Protein AF-A0A2T4TQI4-F1 (afdb_monomer_lite)

pLDDT: mean 77.91, std 16.82, range [36.16, 95.0]

Foldseek 3Di:
DDDDDDDDDDDDDDDPPVVVVVVVVVVVLVVVLLVQLLVCLLVPDDLVVSCVVSVHDSVSSVCSCVVVVSVVVSCV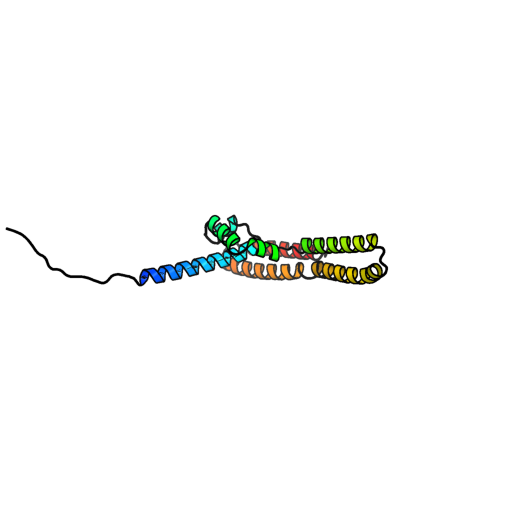SPCPLVVVLVVLVVVLVVLVVVCVVVVDPVSVVCSVVVVVVSVVVNVCSLPPPDLVVLVVVVVVVLVVLVVVVVVDVVSDPVNSVVSVVVSVVVSCVSVVPD

Secondary structure (DSSP, 8-state):
---------------SHHHHHHHHHHHHHHHHHHHHHHHHHHTT--HHHHHHHHTS-HHHHHHHHHHTTHHHHHHHHT--HHHHHHHHHHHHHHHHHHHHHH--HHHHHHHHHHHHHHHHHHHHHHHSSSHHHHHHHHHHHHHHHHHHHTT-TTS-HHHHHHHHHHHHHHHHHHTT--

Structure (mmCIF, N/CA/C/O backbone):
data_AF-A0A2T4TQI4-F1
#
_entry.id   AF-A0A2T4TQI4-F1
#
loop_
_atom_site.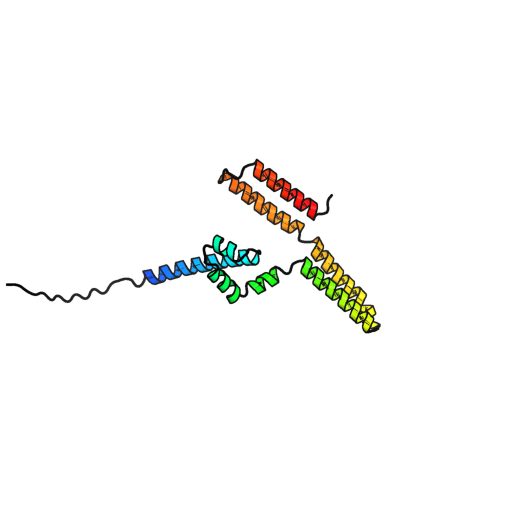group_PDB
_atom_site.id
_atom_site.type_symbol
_atom_site.label_atom_id
_atom_site.label_alt_id
_atom_site.label_comp_id
_atom_site.label_asym_id
_atom_site.label_entity_id
_atom_site.label_seq_id
_atom_site.pdbx_PDB_ins_code
_atom_site.Cartn_x
_atom_site.Cartn_y
_atom_site.Cartn_z
_atom_site.occupancy
_atom_site.B_iso_or_equiv
_atom_site.auth_seq_id
_atom_site.auth_comp_id
_atom_site.auth_asym_id
_atom_site.auth_atom_id
_atom_site.pdbx_PDB_model_num
ATOM 1 N N . MET A 1 1 ? -87.009 -23.085 25.873 1.00 40.94 1 MET A N 1
ATOM 2 C CA . MET A 1 1 ? -86.341 -23.683 24.691 1.00 40.94 1 MET A CA 1
ATOM 3 C C . MET A 1 1 ? -86.080 -22.537 23.718 1.00 40.94 1 MET A C 1
ATOM 5 O O . MET A 1 1 ? -87.043 -21.998 23.210 1.00 40.94 1 MET A O 1
ATOM 9 N N . VAL A 1 2 ? -84.948 -21.836 23.822 1.00 40.03 2 VAL A N 1
ATOM 10 C CA . VAL A 1 2 ? -83.619 -22.087 23.208 1.00 40.03 2 VAL A CA 1
ATOM 11 C C . VAL A 1 2 ? -83.565 -21.759 21.699 1.00 40.03 2 VAL A C 1
ATOM 13 O O . VAL A 1 2 ? -84.167 -22.479 20.913 1.00 40.03 2 VAL A O 1
ATOM 16 N N . LYS A 1 3 ? -82.700 -20.765 21.381 1.00 37.97 3 LYS A N 1
ATOM 17 C CA . LYS A 1 3 ? -82.019 -20.395 20.105 1.00 37.97 3 LYS A CA 1
ATOM 18 C C . LYS A 1 3 ? -82.834 -19.645 19.025 1.00 37.97 3 LYS A C 1
ATOM 20 O O . LYS A 1 3 ? -83.984 -19.980 18.808 1.00 37.97 3 LYS A O 1
ATOM 25 N N . ALA A 1 4 ? -82.308 -18.649 18.290 1.00 37.59 4 ALA A N 1
ATOM 26 C CA . ALA A 1 4 ? -80.936 -18.136 18.128 1.00 37.59 4 ALA A CA 1
ATOM 27 C C . ALA A 1 4 ? -80.903 -16.672 17.612 1.00 37.59 4 ALA A C 1
ATOM 29 O O . ALA A 1 4 ? -81.833 -16.214 16.953 1.00 37.59 4 ALA A O 1
ATOM 30 N N . GLU A 1 5 ? -79.787 -15.995 17.904 1.00 41.72 5 GLU A N 1
ATOM 31 C CA . GLU A 1 5 ? -79.313 -14.707 17.374 1.00 41.72 5 GLU A CA 1
ATOM 32 C C . GLU A 1 5 ? -79.043 -14.716 15.859 1.00 41.72 5 GLU A C 1
ATOM 34 O O . GLU A 1 5 ? -78.660 -15.744 15.305 1.00 41.72 5 GLU A O 1
ATOM 39 N N . SER A 1 6 ? -79.085 -13.531 15.233 1.00 37.12 6 SER A N 1
ATOM 40 C CA . SER A 1 6 ? -78.090 -13.148 14.218 1.00 37.12 6 SER A CA 1
ATOM 41 C C . SER A 1 6 ? -78.040 -11.621 14.054 1.00 37.12 6 SER A C 1
ATOM 43 O O . SER A 1 6 ? -78.780 -11.037 13.266 1.00 37.12 6 SER A O 1
ATOM 45 N N . THR A 1 7 ? -77.168 -10.956 14.813 1.00 37.72 7 THR A N 1
ATOM 46 C CA . THR A 1 7 ? -76.756 -9.567 14.559 1.00 37.72 7 THR A CA 1
ATOM 47 C C . THR A 1 7 ? -75.542 -9.556 13.635 1.00 37.72 7 THR A C 1
ATOM 49 O O . THR A 1 7 ? -74.447 -9.940 14.040 1.00 37.72 7 THR A O 1
ATOM 52 N N . ASP A 1 8 ? -75.738 -9.086 12.405 1.00 39.31 8 ASP A N 1
ATOM 53 C CA . ASP A 1 8 ? -74.671 -8.695 11.484 1.00 39.31 8 ASP A CA 1
ATOM 54 C C . ASP A 1 8 ? -74.096 -7.340 11.933 1.00 39.31 8 ASP A C 1
ATOM 56 O O . ASP A 1 8 ? -74.741 -6.296 11.816 1.00 39.31 8 ASP A O 1
ATOM 60 N N . LYS A 1 9 ? -72.880 -7.354 12.484 1.00 41.50 9 LYS A N 1
ATOM 61 C CA . LYS A 1 9 ? -72.025 -6.169 12.579 1.00 41.50 9 LYS A CA 1
ATOM 62 C C . LYS A 1 9 ? -70.717 -6.457 11.859 1.00 41.50 9 LYS A C 1
ATOM 64 O O . LYS A 1 9 ? -69.810 -7.094 12.385 1.00 41.50 9 LYS A O 1
ATOM 69 N N . ARG A 1 10 ? -70.617 -5.906 10.651 1.00 41.06 10 ARG A N 1
ATOM 70 C CA . ARG A 1 10 ? -69.355 -5.606 9.976 1.00 41.06 10 ARG A CA 1
ATOM 71 C C . ARG A 1 10 ? -68.493 -4.700 10.860 1.00 41.06 10 ARG A C 1
ATOM 73 O O . ARG A 1 10 ? -68.728 -3.496 10.913 1.00 41.06 10 ARG A O 1
ATOM 80 N N . GLU A 1 11 ? -67.446 -5.250 11.462 1.00 36.16 11 GLU A N 1
ATOM 81 C CA . GLU A 1 11 ? -66.275 -4.474 11.874 1.00 36.16 11 GLU A CA 1
ATOM 82 C C . GLU A 1 11 ? -65.232 -4.512 10.752 1.00 36.16 11 GLU A C 1
ATOM 84 O O . GLU A 1 11 ? -64.527 -5.495 10.532 1.00 36.16 11 GLU A O 1
ATOM 89 N N . LYS A 1 12 ? -65.149 -3.409 10.002 1.00 48.28 12 LYS A N 1
ATOM 90 C CA . LYS A 1 12 ? -63.935 -3.036 9.275 1.00 48.28 12 LYS A CA 1
ATOM 91 C C . LYS A 1 12 ? -63.039 -2.276 10.246 1.00 48.28 12 LYS A C 1
ATOM 93 O O . LYS A 1 12 ? -63.444 -1.224 10.727 1.00 48.28 12 LYS A O 1
ATOM 98 N N . GLY A 1 13 ? -61.805 -2.731 10.435 1.00 45.03 13 GLY A N 1
ATOM 99 C CA . GLY A 1 13 ? -60.773 -1.894 11.045 1.00 45.03 13 GLY A CA 1
ATOM 100 C C . GLY A 1 13 ? -59.616 -2.687 11.627 1.00 45.03 13 GLY A C 1
ATOM 101 O O . GLY A 1 13 ? -59.617 -2.995 12.808 1.00 45.03 13 GLY A O 1
ATOM 102 N N . GLY A 1 14 ? -58.604 -2.985 10.813 1.00 43.72 14 GLY A N 1
ATOM 103 C CA . GLY A 1 14 ? -57.388 -3.629 11.302 1.00 43.72 14 GLY A CA 1
ATOM 104 C C . GLY A 1 14 ? -56.235 -3.552 10.308 1.00 43.72 14 GLY A C 1
ATOM 105 O O . GLY A 1 14 ? -56.177 -4.331 9.367 1.00 43.72 14 GLY A O 1
ATOM 106 N N . THR A 1 15 ? -55.335 -2.596 10.558 1.00 48.62 15 THR A N 1
ATOM 107 C CA . THR A 1 15 ? -53.876 -2.690 10.343 1.00 48.62 15 THR A CA 1
ATOM 108 C C . THR A 1 15 ? -53.326 -2.902 8.918 1.00 48.62 15 THR A C 1
ATOM 110 O O . THR A 1 15 ? -52.824 -3.969 8.586 1.00 48.62 15 THR A O 1
ATOM 113 N N . SER A 1 16 ? -53.229 -1.830 8.112 1.00 49.31 16 SER A N 1
ATOM 114 C CA . SER A 1 16 ? -52.283 -1.787 6.968 1.00 49.31 16 SER A CA 1
ATOM 115 C C . SER A 1 16 ? -51.071 -0.857 7.164 1.00 49.31 16 SER A C 1
ATOM 117 O O . SER A 1 16 ? -50.086 -0.982 6.437 1.00 49.31 16 SER A O 1
ATOM 119 N N . SER A 1 17 ? -51.072 0.024 8.175 1.00 49.50 17 SER A N 1
ATOM 120 C CA . SER A 1 17 ? -49.988 1.001 8.394 1.00 49.50 17 SER A CA 1
ATOM 121 C C . SER A 1 17 ? -48.709 0.386 8.988 1.00 49.50 17 SER A C 1
ATOM 123 O O . SER A 1 17 ? -47.608 0.664 8.516 1.00 49.50 17 SER A O 1
ATOM 125 N N . GLY A 1 18 ? -48.832 -0.542 9.945 1.00 45.25 18 GLY A N 1
ATOM 126 C CA . GLY A 1 18 ? -47.679 -1.127 10.649 1.00 45.25 18 GLY A CA 1
ATOM 127 C C . GLY A 1 18 ? -46.799 -2.080 9.820 1.00 45.25 18 GLY A C 1
ATOM 128 O O . GLY A 1 18 ? -45.669 -2.375 10.214 1.00 45.25 18 GLY A O 1
ATOM 129 N N . SER A 1 19 ? -47.277 -2.572 8.672 1.00 51.81 19 SER A N 1
ATOM 130 C CA . SER A 1 19 ? -46.514 -3.478 7.796 1.00 51.81 19 SER A CA 1
ATOM 131 C C . SER A 1 19 ? -45.548 -2.736 6.865 1.00 51.81 19 SER A C 1
ATOM 133 O O . SER A 1 19 ? -44.490 -3.275 6.532 1.00 51.81 19 SER A O 1
ATOM 135 N N . SER A 1 20 ? -45.874 -1.502 6.470 1.00 49.94 20 SER A N 1
ATOM 136 C CA . SER A 1 20 ? -45.010 -0.672 5.616 1.00 49.94 20 SER A CA 1
ATOM 137 C C . SER A 1 20 ? -43.854 -0.042 6.397 1.00 49.94 20 SER A C 1
ATOM 139 O O . SER A 1 20 ? -42.725 -0.011 5.906 1.00 49.94 20 SER A O 1
ATOM 141 N N . GLU A 1 21 ? -44.084 0.370 7.645 1.00 48.78 21 GLU A N 1
ATOM 142 C CA . GLU A 1 21 ? -43.058 0.982 8.505 1.00 48.78 21 GLU A CA 1
ATOM 143 C C . GLU A 1 21 ? -41.996 -0.030 8.969 1.00 48.78 21 GLU A C 1
ATOM 145 O O . GLU A 1 21 ? -40.797 0.250 8.891 1.00 48.78 21 GLU A O 1
ATOM 150 N N . ARG A 1 22 ? -42.400 -1.257 9.343 1.00 52.59 22 ARG A N 1
ATOM 151 C CA . ARG A 1 22 ? -41.452 -2.343 9.675 1.00 52.59 22 ARG A CA 1
ATOM 152 C C . ARG A 1 22 ? -40.572 -2.728 8.483 1.00 52.59 22 ARG A C 1
ATOM 154 O O . ARG A 1 22 ? -39.375 -2.963 8.651 1.00 52.59 22 ARG A O 1
ATOM 161 N N . ARG A 1 23 ? -41.136 -2.747 7.269 1.00 53.41 23 ARG A N 1
ATOM 162 C CA . ARG A 1 23 ? -40.378 -3.014 6.033 1.00 53.41 23 ARG A CA 1
ATOM 163 C C . ARG A 1 23 ? -39.377 -1.897 5.729 1.00 53.41 23 ARG A C 1
ATOM 165 O O . ARG A 1 23 ? -38.238 -2.204 5.384 1.00 53.41 23 ARG A O 1
ATOM 172 N N . SER A 1 24 ? -39.754 -0.632 5.919 1.00 51.06 24 SER A N 1
ATOM 173 C CA . SER A 1 24 ? -38.874 0.528 5.708 1.00 51.06 24 SER A CA 1
ATOM 174 C C . SER A 1 24 ? -37.636 0.511 6.623 1.00 51.06 24 SER A C 1
ATOM 176 O O . SER A 1 24 ? -36.505 0.607 6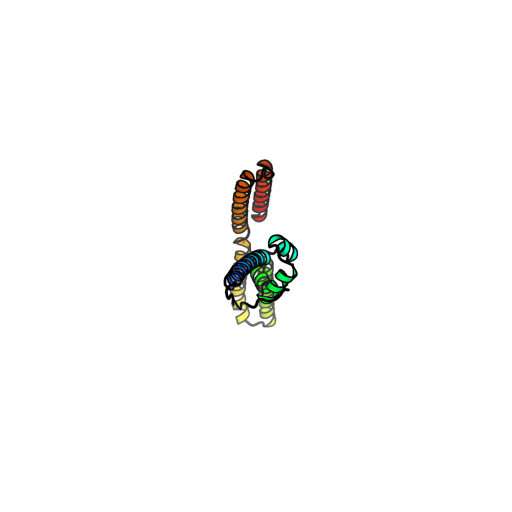.140 1.00 51.06 24 SER A O 1
ATOM 178 N N . CYS A 1 25 ? -37.825 0.270 7.926 1.00 49.56 25 CYS A N 1
ATOM 179 C CA . CYS A 1 25 ? -36.730 0.217 8.904 1.00 49.56 25 CYS A CA 1
ATOM 180 C C . CYS A 1 25 ? -35.760 -0.957 8.642 1.00 49.56 25 CYS A C 1
ATOM 182 O O . CYS A 1 25 ? -34.539 -0.786 8.674 1.00 49.56 25 CYS A O 1
ATOM 184 N N . SER A 1 26 ? -36.287 -2.131 8.266 1.00 70.12 26 SER A N 1
ATOM 185 C CA . SER A 1 26 ? -35.468 -3.309 7.925 1.00 70.12 26 SER A CA 1
ATOM 186 C C . SER A 1 26 ? -34.596 -3.106 6.676 1.00 70.12 26 SER A C 1
ATOM 188 O O . SER A 1 26 ? -33.460 -3.586 6.602 1.00 70.12 26 SER A O 1
ATOM 190 N N . ARG A 1 27 ? -35.091 -2.336 5.698 1.00 73.75 27 ARG A N 1
ATOM 191 C CA . ARG A 1 27 ? -34.363 -2.036 4.461 1.00 73.75 27 ARG A CA 1
ATOM 192 C C . ARG A 1 27 ? -33.209 -1.073 4.723 1.00 73.75 27 ARG A C 1
ATOM 194 O O . ARG A 1 27 ? -32.104 -1.312 4.251 1.00 73.75 27 ARG A O 1
ATOM 201 N N . GLN A 1 28 ? -33.430 -0.050 5.550 1.00 78.56 28 GLN A N 1
ATOM 202 C CA . GLN A 1 28 ? -32.373 0.878 5.968 1.00 78.56 28 GLN A CA 1
ATOM 203 C C . GLN A 1 28 ? -31.269 0.184 6.777 1.00 78.56 28 GLN A C 1
ATOM 205 O O . GLN A 1 28 ? -30.089 0.466 6.574 1.00 78.56 28 GLN A O 1
ATOM 210 N N . GLN A 1 29 ? -31.625 -0.747 7.667 1.00 81.19 29 GLN A N 1
ATOM 211 C CA . GLN A 1 29 ? -30.640 -1.552 8.398 1.00 81.19 29 GLN A CA 1
ATOM 212 C C . GLN A 1 29 ? -29.815 -2.440 7.459 1.00 81.19 29 GLN A C 1
ATOM 214 O O . GLN A 1 29 ? -28.599 -2.542 7.620 1.00 81.19 29 GLN A O 1
ATOM 219 N N . THR A 1 30 ? -30.455 -3.028 6.446 1.00 85.81 30 THR A N 1
ATOM 220 C CA . THR A 1 30 ? -29.775 -3.855 5.440 1.00 85.81 30 THR A CA 1
ATOM 221 C C . THR A 1 30 ? -28.785 -3.037 4.612 1.00 85.81 30 THR A C 1
ATOM 223 O O . THR A 1 30 ? -27.651 -3.470 4.430 1.00 85.81 30 THR A O 1
ATOM 226 N N . GLU A 1 31 ? -29.161 -1.835 4.171 1.00 87.38 31 GLU A N 1
ATOM 227 C CA . GLU A 1 31 ? -28.258 -0.954 3.418 1.00 87.38 31 GLU A CA 1
ATOM 228 C C . GLU A 1 31 ? -27.071 -0.469 4.262 1.00 87.38 31 GLU A C 1
ATOM 230 O O . GLU A 1 31 ? -25.939 -0.436 3.781 1.00 87.38 31 GLU A O 1
ATOM 235 N N . LYS A 1 32 ? -27.280 -0.173 5.553 1.00 87.31 32 LYS A N 1
ATOM 236 C CA . LYS A 1 32 ? -26.178 0.157 6.476 1.00 87.31 32 LYS A CA 1
ATOM 237 C C . LYS A 1 32 ? -25.202 -1.010 6.634 1.00 87.31 32 LYS A C 1
ATOM 239 O O . LYS A 1 32 ? -23.994 -0.814 6.505 1.00 87.31 32 LYS A O 1
ATOM 244 N N . LYS A 1 33 ? -25.723 -2.223 6.862 1.00 90.62 33 LYS A N 1
ATOM 245 C CA . LYS A 1 33 ? -24.929 -3.460 6.940 1.00 90.62 33 LYS A CA 1
ATOM 246 C C . LYS A 1 33 ? -24.147 -3.690 5.639 1.00 90.62 33 LYS A C 1
ATOM 248 O O . LYS A 1 33 ? -22.950 -3.953 5.676 1.00 90.62 33 LYS A O 1
ATOM 253 N N . LYS A 1 34 ? -24.788 -3.502 4.486 1.00 92.25 34 LYS A N 1
ATOM 254 C CA . LYS A 1 34 ? -24.164 -3.642 3.166 1.00 92.25 34 LYS A CA 1
ATOM 255 C C . LYS A 1 34 ? -23.053 -2.623 2.916 1.00 92.25 34 LYS A C 1
ATOM 257 O O . LYS A 1 34 ? -21.983 -3.001 2.449 1.00 92.25 34 LYS A O 1
ATOM 262 N N . SER A 1 35 ? -23.271 -1.357 3.268 1.00 88.00 35 SER A N 1
ATOM 263 C CA . SER A 1 35 ? -22.256 -0.303 3.155 1.00 88.00 35 SER A CA 1
ATOM 264 C C . SER A 1 35 ? -21.024 -0.605 4.016 1.00 88.00 35 SER A C 1
ATOM 266 O O . SER A 1 35 ? -19.893 -0.551 3.532 1.00 88.00 35 SER A O 1
ATOM 268 N N . LEU A 1 36 ? -21.236 -1.026 5.268 1.00 88.56 36 LEU A N 1
ATOM 269 C CA . LEU A 1 36 ? -20.151 -1.441 6.159 1.00 88.56 36 LEU A CA 1
ATOM 270 C C . LEU A 1 36 ? -19.397 -2.663 5.609 1.00 88.56 36 LEU A C 1
ATOM 272 O O . LEU A 1 36 ? -18.168 -2.651 5.547 1.00 88.56 36 LEU A O 1
ATOM 276 N N . ALA A 1 37 ? -20.124 -3.686 5.150 1.00 92.25 37 ALA A N 1
ATOM 277 C CA . ALA A 1 37 ? -19.542 -4.872 4.526 1.00 92.25 37 ALA A CA 1
ATOM 278 C C . ALA A 1 37 ? -18.695 -4.524 3.296 1.00 92.25 37 ALA A C 1
ATOM 280 O O . ALA A 1 37 ? -17.605 -5.071 3.133 1.00 92.25 37 ALA A O 1
ATOM 281 N N . ARG A 1 38 ? -19.159 -3.588 2.458 1.00 87.19 38 ARG A N 1
ATOM 282 C CA . ARG A 1 38 ? -18.422 -3.112 1.282 1.00 87.19 38 ARG A CA 1
ATOM 283 C C . ARG A 1 38 ? -17.102 -2.469 1.683 1.00 87.19 38 ARG A C 1
ATOM 285 O O . ARG A 1 38 ? -16.068 -2.802 1.111 1.00 87.19 38 ARG A O 1
ATOM 292 N N . SER A 1 39 ? -17.122 -1.585 2.677 1.00 83.19 39 SER A N 1
ATOM 293 C CA . SER A 1 39 ? -15.915 -0.921 3.178 1.00 83.19 39 SER A CA 1
ATOM 294 C C . SER A 1 39 ? -14.889 -1.923 3.708 1.00 83.19 39 SER A C 1
ATOM 296 O O . SER A 1 39 ? -13.719 -1.834 3.342 1.00 83.19 39 SER A O 1
ATOM 298 N N . LEU A 1 40 ? -15.325 -2.917 4.492 1.00 85.50 40 LEU A N 1
ATOM 299 C CA . LEU A 1 40 ? -14.452 -3.978 5.014 1.00 85.50 40 LEU A CA 1
ATOM 300 C C . LEU A 1 40 ? -13.909 -4.882 3.899 1.00 85.50 40 LEU A C 1
ATOM 302 O O . LEU A 1 40 ? -12.725 -5.218 3.888 1.00 85.50 40 LEU A O 1
ATOM 306 N N . TYR A 1 41 ? -14.746 -5.229 2.919 1.00 86.94 41 TYR A N 1
ATOM 307 C CA . TYR A 1 41 ? -14.339 -6.044 1.777 1.00 86.94 41 TYR A CA 1
ATOM 308 C C . TYR A 1 41 ? -13.283 -5.339 0.925 1.00 86.94 41 TYR A C 1
ATOM 310 O O . TYR A 1 41 ? -12.260 -5.932 0.587 1.00 86.94 41 TYR A O 1
ATOM 318 N N . LEU A 1 42 ? -13.494 -4.056 0.629 1.00 82.19 42 LEU A N 1
ATOM 319 C CA . LEU A 1 42 ? -12.535 -3.207 -0.079 1.00 82.19 42 LEU A CA 1
ATOM 320 C C . LEU A 1 42 ? -11.286 -2.884 0.757 1.00 82.19 42 LEU A C 1
ATOM 322 O O . LEU A 1 42 ? -10.328 -2.344 0.216 1.00 82.19 42 LEU A O 1
ATOM 326 N N . ALA A 1 43 ? -11.289 -3.135 2.066 1.00 76.06 43 ALA A N 1
ATOM 327 C CA . ALA A 1 43 ? -10.120 -2.992 2.936 1.00 76.06 43 ALA A CA 1
ATOM 328 C C . ALA A 1 43 ? -9.269 -4.273 3.011 1.00 76.06 43 ALA A C 1
ATOM 330 O O . ALA A 1 43 ? -8.247 -4.278 3.687 1.00 76.06 43 ALA A O 1
ATOM 331 N N . GLY A 1 44 ? -9.663 -5.349 2.320 1.00 76.31 44 GLY A N 1
ATOM 332 C CA . GLY A 1 44 ? -8.881 -6.585 2.259 1.00 76.31 44 GLY A CA 1
ATOM 333 C C . GLY A 1 44 ? -9.366 -7.708 3.180 1.00 76.31 44 GLY A C 1
ATOM 334 O O . GLY A 1 44 ? -8.779 -8.783 3.163 1.00 76.31 44 GLY A O 1
ATOM 335 N N . MET A 1 45 ? -10.450 -7.512 3.932 1.00 84.69 45 MET A N 1
ATOM 336 C CA . MET A 1 45 ? -10.969 -8.527 4.855 1.00 84.69 45 MET A CA 1
ATOM 337 C C . MET A 1 45 ? -11.656 -9.686 4.114 1.00 84.69 45 MET A C 1
ATOM 339 O O . MET A 1 45 ? -12.248 -9.493 3.042 1.00 84.69 45 MET A O 1
ATOM 343 N N . GLU A 1 46 ? -11.583 -10.895 4.671 1.00 89.25 46 GLU A N 1
ATOM 344 C CA . GLU A 1 46 ? -12.198 -12.086 4.079 1.00 89.25 46 GLU A CA 1
ATOM 345 C C . GLU A 1 46 ? -13.720 -12.106 4.262 1.00 89.25 46 GLU A C 1
ATOM 347 O O . GLU A 1 46 ? -14.261 -11.631 5.259 1.00 89.25 46 GLU A O 1
ATOM 352 N N . GLN A 1 47 ? -14.445 -12.689 3.300 1.00 89.56 47 GLN A N 1
ATOM 353 C CA . GLN A 1 47 ? -15.920 -12.683 3.323 1.00 89.56 47 GLN A CA 1
ATOM 354 C C . GLN A 1 47 ? -16.506 -13.369 4.566 1.00 89.56 47 GLN A C 1
ATOM 356 O O . GLN A 1 47 ? -17.596 -12.999 4.996 1.00 89.56 47 GLN A O 1
ATOM 361 N N . ASN A 1 48 ? -15.792 -14.350 5.130 1.00 90.31 48 ASN A N 1
ATOM 362 C CA . ASN A 1 48 ? -16.193 -15.054 6.351 1.00 90.31 48 ASN A CA 1
ATOM 363 C C . ASN A 1 48 ? -16.128 -14.125 7.569 1.00 90.31 48 ASN A C 1
ATOM 365 O O . ASN A 1 48 ? -17.108 -13.992 8.292 1.00 90.31 48 ASN A O 1
ATOM 369 N N . GLU A 1 49 ? -15.018 -13.410 7.732 1.00 89.06 49 GLU A N 1
ATOM 370 C CA . GLU A 1 49 ? -14.818 -12.471 8.840 1.00 89.06 49 GLU A CA 1
ATOM 371 C C . GLU A 1 49 ? -15.778 -11.275 8.755 1.00 89.06 49 GLU A C 1
ATOM 373 O O . GLU A 1 49 ? -16.297 -10.793 9.762 1.00 89.06 49 GLU A O 1
ATOM 378 N N . ILE A 1 50 ? -16.068 -10.799 7.539 1.00 91.00 50 ILE A N 1
ATOM 379 C CA . ILE A 1 50 ? -17.041 -9.718 7.320 1.00 91.00 50 ILE A CA 1
ATOM 380 C C . ILE A 1 50 ? -18.455 -10.177 7.682 1.00 91.00 50 ILE A C 1
ATOM 382 O O . ILE A 1 50 ? -19.212 -9.406 8.270 1.00 91.00 50 ILE A O 1
ATOM 386 N N . ALA A 1 51 ? -18.818 -11.412 7.326 1.00 91.94 51 ALA A N 1
ATOM 387 C CA . ALA A 1 51 ? -20.122 -11.987 7.642 1.00 91.94 51 ALA A CA 1
ATOM 388 C C . ALA A 1 51 ? -20.368 -12.007 9.161 1.00 91.94 51 ALA A C 1
ATOM 390 O O . ALA A 1 51 ? -21.437 -11.597 9.612 1.00 91.94 51 ALA A O 1
ATOM 391 N N . GLU A 1 52 ? -19.348 -12.380 9.938 1.00 91.12 52 GLU A N 1
ATOM 392 C CA . GLU A 1 52 ? -19.383 -12.353 11.403 1.00 91.12 52 GLU A CA 1
ATOM 393 C C . GLU A 1 52 ? -19.491 -10.923 11.956 1.00 91.12 52 GLU A C 1
ATOM 395 O O . GLU A 1 52 ? -20.344 -10.651 12.798 1.00 91.12 52 GLU A O 1
ATOM 400 N N . LYS A 1 53 ? -18.698 -9.970 11.444 1.00 87.62 53 LYS A N 1
ATOM 401 C CA . LYS A 1 53 ? -18.713 -8.572 11.926 1.00 87.62 53 LYS A CA 1
ATOM 402 C C . LYS A 1 53 ? -19.989 -7.802 11.599 1.00 87.62 53 LYS A C 1
ATOM 404 O O . LYS A 1 53 ? -20.382 -6.911 12.348 1.00 87.62 53 LYS A O 1
ATOM 409 N N . VAL A 1 54 ? -20.593 -8.082 10.450 1.00 91.56 54 VAL A N 1
ATOM 410 C CA . VAL A 1 54 ? -21.787 -7.378 9.955 1.00 91.56 54 VAL A CA 1
ATOM 411 C C . VAL A 1 54 ? -23.075 -8.114 10.349 1.00 91.56 54 VAL A C 1
ATOM 413 O O . VAL A 1 54 ? -24.177 -7.593 10.145 1.00 91.56 54 VAL A O 1
ATOM 416 N N . ASP A 1 55 ? -22.943 -9.294 10.963 1.00 90.19 55 ASP A N 1
ATOM 417 C CA . ASP A 1 55 ? -24.051 -10.141 11.396 1.00 90.19 55 ASP A CA 1
ATOM 418 C C . ASP A 1 55 ? -25.006 -10.432 10.222 1.00 90.19 55 ASP A C 1
ATOM 420 O O . ASP A 1 55 ? -26.185 -10.059 10.192 1.00 90.19 55 ASP A O 1
ATOM 424 N N . VAL A 1 56 ? -24.439 -11.007 9.161 1.00 90.62 56 VAL A N 1
ATOM 425 C CA . VAL A 1 56 ? -25.155 -11.474 7.967 1.00 90.62 56 VAL A CA 1
ATOM 426 C C . VAL A 1 56 ? -24.523 -12.765 7.471 1.00 90.62 56 VAL A C 1
ATOM 428 O O . VAL A 1 56 ? -23.343 -13.010 7.678 1.00 90.62 56 VAL A O 1
ATOM 431 N N . SER A 1 57 ? -25.283 -13.599 6.761 1.00 91.25 57 SER A N 1
ATOM 432 C CA . SER A 1 57 ? -24.716 -14.839 6.226 1.00 91.25 57 SER A CA 1
ATOM 433 C C . SER A 1 57 ? -23.607 -14.566 5.198 1.00 91.25 57 SER A C 1
ATOM 435 O O . SER A 1 57 ? -23.691 -13.625 4.401 1.00 91.25 57 SER A O 1
ATOM 437 N N . ARG A 1 58 ? -22.610 -15.456 5.128 1.00 91.56 58 ARG A N 1
ATOM 438 C CA . ARG A 1 58 ? -21.584 -15.444 4.068 1.00 91.56 58 ARG A CA 1
ATOM 439 C C . ARG A 1 58 ? -22.201 -15.432 2.665 1.00 91.56 58 ARG A C 1
ATOM 441 O O . ARG A 1 58 ? -21.685 -14.776 1.765 1.00 91.56 58 ARG A O 1
ATOM 448 N N . VAL A 1 59 ? -23.322 -16.130 2.475 1.00 92.81 59 VAL A N 1
ATOM 449 C CA . VAL A 1 59 ? -24.051 -16.175 1.197 1.00 92.81 59 VAL A CA 1
ATOM 450 C C . VAL A 1 59 ? -24.575 -14.785 0.822 1.00 92.81 59 VAL A C 1
ATOM 452 O O . VAL A 1 59 ? -24.476 -14.381 -0.337 1.00 92.81 59 VAL A O 1
ATOM 455 N N . THR A 1 60 ? -25.059 -14.020 1.803 1.00 91.44 60 THR A N 1
ATOM 456 C CA . THR A 1 60 ? -25.487 -12.626 1.624 1.00 91.44 60 THR A CA 1
ATOM 457 C C . THR A 1 60 ? -24.319 -11.738 1.189 1.00 91.44 60 THR A C 1
ATOM 459 O O . THR A 1 60 ? -24.459 -11.004 0.211 1.00 91.44 60 THR A O 1
ATOM 462 N N . ILE A 1 61 ? -23.155 -11.856 1.844 1.00 92.38 61 ILE A N 1
ATOM 463 C CA . ILE A 1 61 ? -21.927 -11.138 1.455 1.00 92.38 61 ILE A CA 1
ATOM 464 C C . ILE A 1 61 ? -21.511 -11.504 0.028 1.00 92.38 61 ILE A C 1
ATOM 466 O O . ILE A 1 61 ? -21.293 -10.622 -0.798 1.00 92.38 61 ILE A O 1
ATOM 470 N N . SER A 1 62 ? -21.461 -12.797 -0.296 1.00 92.44 62 SER A N 1
ATOM 471 C CA . SER A 1 62 ? -21.080 -13.280 -1.627 1.00 92.44 62 SER A CA 1
ATOM 472 C C . SER A 1 62 ? -22.006 -12.738 -2.723 1.00 92.44 62 SER A C 1
ATOM 474 O O . SER A 1 62 ? -21.541 -12.291 -3.774 1.00 92.44 62 SER A O 1
ATOM 476 N N . LYS A 1 63 ? -23.318 -12.698 -2.455 1.00 93.88 63 LYS A N 1
ATOM 477 C CA . LYS A 1 63 ? -24.312 -12.113 -3.360 1.00 93.88 63 LYS A CA 1
ATOM 478 C C . LYS A 1 63 ? -24.065 -10.622 -3.585 1.00 93.88 63 LYS A C 1
ATOM 480 O O . LYS A 1 63 ? -24.124 -10.184 -4.729 1.00 93.88 63 LYS A O 1
ATOM 485 N N . TRP A 1 64 ? -23.780 -9.853 -2.534 1.00 93.06 64 TRP A N 1
ATOM 486 C CA . TRP A 1 64 ? -23.445 -8.433 -2.673 1.00 93.06 64 TRP A CA 1
ATOM 487 C C . TRP A 1 64 ? -22.157 -8.226 -3.470 1.00 93.06 64 TRP A C 1
ATOM 489 O O . TRP A 1 64 ? -22.151 -7.416 -4.394 1.00 93.06 64 TRP A O 1
ATOM 499 N N . CYS A 1 65 ? -21.121 -9.023 -3.199 1.00 88.00 65 CYS A N 1
ATOM 500 C CA . CYS A 1 65 ? -19.857 -8.947 -3.923 1.00 88.00 65 CYS A CA 1
ATOM 501 C C . CYS A 1 65 ? -20.026 -9.144 -5.433 1.00 88.00 65 CYS A C 1
ATOM 503 O O . CYS A 1 65 ? -19.430 -8.403 -6.209 1.00 88.00 65 CYS A O 1
ATOM 505 N N . ASN A 1 66 ? -20.823 -10.135 -5.844 1.00 88.75 66 ASN A N 1
ATOM 506 C CA . ASN A 1 66 ? -21.029 -10.448 -7.260 1.00 88.75 66 ASN A CA 1
ATOM 507 C C . ASN A 1 66 ? -22.024 -9.484 -7.936 1.00 88.75 66 ASN A C 1
ATOM 509 O O . ASN A 1 66 ? -21.853 -9.162 -9.104 1.00 88.75 66 ASN A O 1
ATOM 513 N N . ALA A 1 67 ? -23.061 -9.025 -7.226 1.00 87.69 67 ALA A N 1
ATOM 514 C CA . ALA A 1 67 ? -24.092 -8.155 -7.800 1.00 87.69 67 ALA A CA 1
ATOM 515 C C . ALA A 1 67 ? -23.622 -6.707 -8.017 1.00 87.69 67 ALA A C 1
ATOM 517 O O . ALA A 1 67 ? -24.155 -6.017 -8.879 1.00 87.69 67 ALA A O 1
ATOM 518 N N . GLU A 1 68 ? -22.654 -6.241 -7.229 1.00 83.88 68 GLU A N 1
ATOM 519 C CA . GLU A 1 68 ? -22.177 -4.851 -7.254 1.00 83.88 68 GLU A CA 1
ATOM 520 C C . GLU A 1 68 ? -20.704 -4.718 -7.655 1.00 83.88 68 GLU A C 1
ATOM 522 O O . GLU A 1 68 ? -20.088 -3.674 -7.433 1.00 83.88 68 GLU A O 1
ATOM 527 N N . GLY A 1 69 ? -20.120 -5.783 -8.208 1.00 82.75 69 GLY A N 1
ATOM 528 C CA . GLY A 1 69 ? -18.747 -5.776 -8.705 1.00 82.75 69 GLY A CA 1
ATOM 529 C C . GLY A 1 69 ? -17.710 -5.431 -7.633 1.00 82.75 69 GLY A C 1
ATOM 530 O O . GLY A 1 69 ? -16.751 -4.698 -7.882 1.00 82.75 69 GLY A O 1
ATOM 531 N N . TRP A 1 70 ? -17.914 -5.882 -6.388 1.00 87.44 70 TRP A N 1
ATOM 532 C CA . TRP A 1 70 ? -16.982 -5.544 -5.310 1.00 87.44 70 TRP A CA 1
ATOM 533 C C . TRP A 1 70 ? -15.624 -6.200 -5.522 1.00 87.44 70 TRP A C 1
ATOM 535 O O . TRP A 1 70 ? -14.636 -5.661 -5.042 1.00 87.44 70 TRP A O 1
ATOM 545 N N . LYS A 1 71 ? -15.557 -7.341 -6.218 1.00 81.06 71 LYS A N 1
ATOM 546 C CA . LYS A 1 71 ? -14.296 -8.018 -6.553 1.00 81.06 71 LYS A CA 1
ATOM 547 C C . LYS A 1 71 ? -13.449 -7.167 -7.484 1.00 81.06 71 LYS A C 1
ATOM 549 O O . LYS A 1 71 ? -12.268 -6.989 -7.227 1.00 81.06 71 LYS A O 1
ATOM 554 N N . GLU A 1 72 ? -14.064 -6.606 -8.512 1.00 77.94 72 GLU A N 1
ATOM 555 C CA . GLU A 1 72 ? -13.445 -5.729 -9.497 1.00 77.94 72 GLU A CA 1
ATOM 556 C C . GLU A 1 72 ? -13.066 -4.402 -8.842 1.00 77.94 72 GLU A C 1
ATOM 558 O O . GLU A 1 72 ? -11.946 -3.934 -9.011 1.00 77.94 72 GLU A O 1
ATOM 563 N N . ALA A 1 73 ? -13.943 -3.837 -8.006 1.00 72.44 73 ALA A N 1
ATOM 564 C CA . ALA A 1 73 ? -13.637 -2.644 -7.220 1.00 72.44 73 ALA A CA 1
ATOM 565 C C . ALA A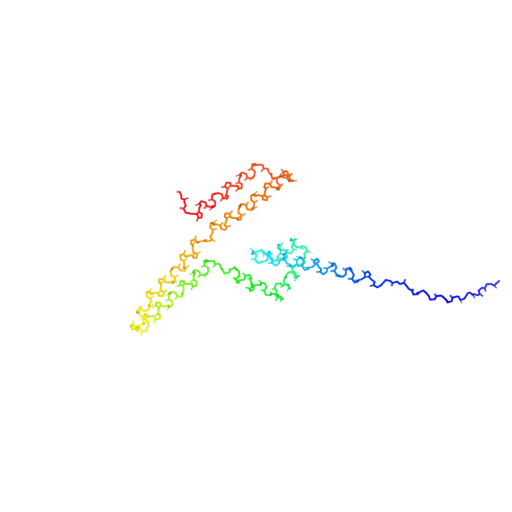 1 73 ? -12.511 -2.889 -6.201 1.00 72.44 73 ALA A C 1
ATOM 567 O O . ALA A 1 73 ? -11.670 -2.018 -5.990 1.00 72.44 73 ALA A O 1
ATOM 568 N N . ARG A 1 74 ? -12.462 -4.077 -5.586 1.00 73.62 74 ARG A N 1
ATOM 569 C CA . ARG A 1 74 ? -11.386 -4.500 -4.683 1.00 73.62 74 ARG A CA 1
ATOM 570 C C . ARG A 1 74 ? -10.100 -4.716 -5.458 1.00 73.62 74 ARG A C 1
ATOM 572 O O . ARG A 1 74 ? -9.081 -4.259 -4.987 1.00 73.62 74 ARG A O 1
ATOM 579 N N . ALA A 1 75 ? -10.128 -5.346 -6.627 1.00 65.19 75 ALA A N 1
ATOM 580 C CA . ALA A 1 75 ? -8.956 -5.522 -7.478 1.00 65.19 75 ALA A CA 1
ATOM 581 C C . ALA A 1 75 ? -8.427 -4.177 -7.995 1.00 65.19 75 ALA A C 1
ATOM 583 O O . ALA A 1 75 ? -7.227 -3.953 -7.976 1.00 65.19 75 ALA A O 1
ATOM 584 N N . ALA A 1 76 ? -9.313 -3.254 -8.377 1.00 61.97 76 ALA A N 1
ATOM 585 C CA . ALA A 1 76 ? -8.952 -1.903 -8.796 1.00 61.97 76 ALA A CA 1
ATOM 586 C C . ALA A 1 76 ? -8.376 -1.067 -7.641 1.00 61.97 76 ALA A C 1
ATOM 588 O O . ALA A 1 76 ? -7.417 -0.327 -7.835 1.00 61.97 76 ALA A O 1
ATOM 589 N N . LYS A 1 77 ? -8.930 -1.204 -6.428 1.00 60.22 77 LYS A N 1
ATOM 590 C CA . LYS A 1 77 ? -8.429 -0.537 -5.215 1.00 60.22 77 LYS A CA 1
ATOM 591 C C . LYS A 1 77 ? -7.163 -1.201 -4.654 1.00 60.22 77 LYS A C 1
ATOM 593 O O . LYS A 1 77 ? -6.317 -0.517 -4.092 1.00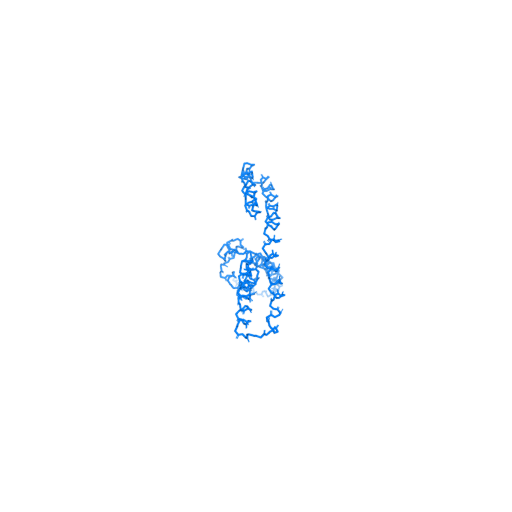 60.22 77 LYS A O 1
ATOM 598 N N . ASN A 1 78 ? -7.033 -2.513 -4.828 1.00 54.53 78 ASN A N 1
ATOM 599 C CA . ASN A 1 78 ? -5.908 -3.333 -4.388 1.00 54.53 78 ASN A CA 1
ATOM 600 C C . ASN A 1 78 ? -4.909 -3.595 -5.518 1.00 54.53 78 ASN A C 1
ATOM 602 O O . ASN A 1 78 ? -4.123 -4.530 -5.380 1.00 54.53 78 ASN A O 1
ATOM 606 N N . VAL A 1 79 ? -4.891 -2.808 -6.607 1.00 59.56 79 VAL A N 1
ATOM 607 C CA . VAL A 1 79 ? -3.694 -2.786 -7.454 1.00 59.56 79 VAL A CA 1
ATOM 608 C C . VAL A 1 79 ? -2.584 -2.300 -6.545 1.00 59.56 79 VAL A C 1
ATOM 610 O O . VAL A 1 79 ? -2.515 -1.128 -6.171 1.00 59.56 79 VAL A O 1
ATOM 613 N N . THR A 1 80 ? -1.775 -3.245 -6.095 1.00 59.44 80 THR A N 1
ATOM 614 C CA . THR A 1 80 ? -0.770 -2.949 -5.091 1.00 59.44 80 THR A CA 1
ATOM 615 C C . THR A 1 80 ? 0.308 -2.108 -5.760 1.00 59.44 80 THR A C 1
ATOM 617 O O . THR A 1 80 ? 0.597 -2.281 -6.946 1.00 59.44 80 THR A O 1
ATOM 620 N N . ARG A 1 81 ? 0.917 -1.176 -5.023 1.00 63.41 81 ARG A N 1
ATOM 621 C CA . ARG A 1 81 ? 2.052 -0.403 -5.552 1.00 63.41 81 ARG A CA 1
ATOM 622 C C . ARG A 1 81 ? 3.136 -1.323 -6.135 1.00 63.41 81 ARG A C 1
ATOM 624 O O . ARG A 1 81 ? 3.552 -1.033 -7.251 1.00 63.41 81 ARG A O 1
ATOM 631 N N . PRO A 1 82 ? 3.513 -2.457 -5.499 1.00 62.00 82 PRO A N 1
ATOM 632 C CA . PRO A 1 82 ? 4.426 -3.430 -6.101 1.00 62.00 82 PRO A CA 1
ATOM 633 C C . PRO A 1 82 ? 3.939 -3.998 -7.438 1.00 62.00 82 PRO A C 1
ATOM 635 O O . PRO A 1 82 ? 4.729 -4.141 -8.364 1.00 62.00 82 PRO A O 1
ATOM 638 N N . GLU A 1 83 ? 2.646 -4.290 -7.582 1.00 68.94 83 GLU A N 1
ATOM 639 C CA . GLU A 1 83 ? 2.084 -4.782 -8.844 1.00 68.94 83 GLU A CA 1
ATOM 640 C C . GLU A 1 83 ? 2.082 -3.699 -9.937 1.00 68.94 83 GLU A C 1
ATOM 642 O O . GLU A 1 83 ? 2.373 -3.988 -11.097 1.00 68.94 83 GLU A O 1
ATOM 647 N N . LEU A 1 84 ? 1.806 -2.444 -9.572 1.00 72.56 84 LEU A N 1
ATOM 648 C CA . LEU A 1 84 ? 1.898 -1.276 -10.455 1.00 72.56 84 LEU A CA 1
ATOM 649 C C . LEU A 1 84 ? 3.344 -1.029 -10.902 1.00 72.56 84 LEU A C 1
ATOM 651 O O . LEU A 1 84 ? 3.593 -0.864 -12.093 1.00 72.56 84 LEU A O 1
ATOM 655 N N . VAL A 1 85 ? 4.295 -1.076 -9.968 1.00 76.38 85 VAL A N 1
ATOM 656 C CA . VAL A 1 85 ? 5.736 -0.985 -10.239 1.00 76.38 85 VAL A CA 1
ATOM 657 C C . VAL A 1 85 ? 6.168 -2.113 -11.173 1.00 76.38 85 VAL A C 1
ATOM 659 O O . VAL A 1 85 ? 6.792 -1.843 -12.192 1.00 76.38 85 VAL A O 1
ATOM 662 N N . ASN A 1 86 ? 5.762 -3.357 -10.908 1.00 77.00 86 ASN A N 1
ATOM 663 C CA . ASN A 1 86 ? 6.090 -4.498 -11.762 1.00 77.00 86 ASN A CA 1
ATOM 664 C C . ASN A 1 86 ? 5.507 -4.348 -13.181 1.00 77.00 86 ASN A C 1
ATOM 666 O O . ASN A 1 86 ? 6.200 -4.575 -14.167 1.00 77.00 86 ASN A O 1
ATOM 670 N N . LYS A 1 87 ? 4.261 -3.874 -13.322 1.00 83.31 87 LYS A N 1
ATOM 671 C CA . LYS A 1 87 ? 3.663 -3.575 -14.639 1.00 83.31 87 LYS A CA 1
ATOM 672 C C . LYS A 1 87 ? 4.413 -2.471 -15.390 1.00 83.31 87 LYS A C 1
ATOM 674 O O . LYS A 1 87 ? 4.565 -2.567 -16.609 1.00 83.31 87 LYS A O 1
ATOM 679 N N . LEU A 1 88 ? 4.895 -1.441 -14.692 1.00 85.50 88 LEU A N 1
ATOM 680 C CA . LEU A 1 88 ? 5.721 -0.389 -15.295 1.00 85.50 88 LEU A CA 1
ATOM 681 C C . LEU A 1 88 ? 7.098 -0.924 -15.713 1.00 85.50 88 LEU A C 1
ATOM 683 O O . LEU A 1 88 ? 7.541 -0.611 -16.814 1.00 85.50 88 LEU A O 1
ATOM 687 N N . LEU A 1 89 ? 7.726 -1.783 -14.905 1.00 84.75 89 LEU A N 1
ATOM 688 C CA . LEU A 1 89 ? 8.981 -2.463 -15.252 1.00 84.75 89 LEU A CA 1
ATOM 689 C C . LEU A 1 89 ? 8.820 -3.357 -16.491 1.00 84.75 89 LEU A C 1
ATOM 691 O O . LEU A 1 89 ? 9.628 -3.276 -17.409 1.00 84.75 89 LEU A O 1
ATOM 695 N N . LEU A 1 90 ? 7.731 -4.124 -16.582 1.00 89.19 90 LEU A N 1
ATOM 696 C CA . LEU A 1 90 ? 7.403 -4.906 -17.782 1.00 89.19 90 LEU A CA 1
ATOM 697 C C . LEU A 1 90 ? 7.146 -4.021 -19.011 1.00 89.19 90 LEU A C 1
ATOM 699 O O . LEU A 1 90 ? 7.401 -4.427 -20.140 1.00 89.19 90 LEU A O 1
ATOM 703 N N . THR A 1 91 ? 6.618 -2.813 -18.815 1.00 89.00 91 THR A N 1
ATOM 704 C CA . THR A 1 91 ? 6.423 -1.852 -19.912 1.00 89.00 91 THR A CA 1
ATOM 705 C C . THR A 1 91 ? 7.759 -1.285 -20.389 1.00 89.00 91 THR A C 1
ATOM 707 O O . THR A 1 91 ? 7.958 -1.137 -21.591 1.00 89.00 91 THR A O 1
ATOM 710 N N . ILE A 1 92 ? 8.686 -1.009 -19.466 1.00 89.50 92 ILE A N 1
ATOM 711 C CA . ILE A 1 92 ? 10.067 -0.618 -19.782 1.00 89.50 92 ILE A CA 1
ATOM 712 C C . ILE A 1 92 ? 10.759 -1.717 -20.598 1.00 89.50 92 ILE A C 1
ATOM 714 O O . ILE A 1 92 ? 11.325 -1.421 -21.646 1.00 89.50 92 ILE A O 1
ATOM 718 N N . ASP A 1 93 ? 10.659 -2.971 -20.159 1.00 90.50 93 ASP A N 1
ATOM 719 C CA . ASP A 1 93 ? 11.247 -4.131 -20.840 1.00 90.50 93 ASP A CA 1
ATOM 720 C C . ASP A 1 93 ? 10.724 -4.294 -22.279 1.00 90.50 93 ASP A C 1
ATOM 722 O O . ASP A 1 93 ? 11.499 -4.438 -23.227 1.00 90.50 93 ASP A O 1
ATOM 726 N N . LYS A 1 94 ? 9.407 -4.144 -22.470 1.00 91.69 94 LYS A N 1
ATOM 727 C CA . LYS A 1 94 ? 8.788 -4.149 -23.804 1.00 91.69 94 LYS A CA 1
ATOM 728 C C . LYS A 1 94 ? 9.280 -3.012 -24.692 1.00 91.69 94 LYS A C 1
ATOM 730 O O . LYS A 1 94 ? 9.575 -3.258 -25.852 1.00 91.69 94 LYS A O 1
ATOM 735 N N . LEU A 1 95 ? 9.387 -1.792 -24.160 1.00 88.12 95 LEU A N 1
ATOM 736 C CA . LEU A 1 95 ? 9.886 -0.642 -24.924 1.00 88.12 95 LEU A CA 1
ATOM 737 C C . LEU A 1 95 ? 11.345 -0.833 -25.352 1.00 88.12 95 LEU A C 1
ATOM 739 O O . LEU A 1 95 ? 11.707 -0.450 -26.458 1.00 88.12 95 LEU A O 1
ATOM 743 N N . ILE A 1 96 ? 12.178 -1.426 -24.493 1.00 88.62 96 ILE A N 1
ATOM 744 C CA . ILE A 1 96 ? 13.572 -1.745 -24.826 1.00 88.62 96 ILE A CA 1
ATOM 745 C C . ILE A 1 96 ? 13.623 -2.818 -25.917 1.00 88.62 96 ILE A C 1
ATOM 747 O O . ILE A 1 96 ? 14.363 -2.670 -26.886 1.00 88.62 96 ILE A O 1
ATOM 751 N N . THR A 1 97 ? 12.814 -3.869 -25.780 1.00 91.12 97 THR A N 1
ATOM 752 C CA . THR A 1 97 ? 12.729 -4.956 -26.765 1.00 91.12 97 THR A CA 1
ATOM 753 C C . THR A 1 97 ? 12.276 -4.433 -28.129 1.00 91.12 97 THR A C 1
ATOM 755 O O . THR A 1 97 ? 12.958 -4.664 -29.118 1.00 91.12 97 THR A O 1
ATOM 758 N N . GLU A 1 98 ? 11.203 -3.638 -28.179 1.00 87.94 98 GLU A N 1
ATOM 759 C CA . GLU A 1 98 ? 10.669 -3.038 -29.412 1.00 87.94 98 GLU A CA 1
ATOM 760 C C . GLU A 1 98 ? 11.705 -2.158 -30.129 1.00 87.94 98 GLU A C 1
ATOM 762 O O . GLU A 1 98 ? 11.849 -2.212 -31.351 1.00 87.94 98 GLU A O 1
ATOM 767 N N . VAL A 1 99 ? 12.468 -1.361 -29.379 1.00 88.69 99 VAL A N 1
ATOM 768 C CA . VAL A 1 99 ? 13.523 -0.510 -29.948 1.00 88.69 99 VAL A CA 1
ATOM 769 C C . VAL A 1 99 ? 14.692 -1.344 -30.480 1.00 88.69 99 VAL A C 1
ATOM 771 O O . VAL A 1 99 ? 15.199 -1.055 -31.562 1.00 88.69 99 VAL A O 1
ATOM 774 N N . ASN A 1 100 ? 15.101 -2.388 -29.758 1.00 85.75 100 ASN A N 1
ATOM 775 C CA . ASN A 1 100 ? 16.190 -3.269 -30.185 1.00 85.75 100 ASN A CA 1
ATOM 776 C C . ASN A 1 100 ? 15.816 -4.127 -31.403 1.00 85.75 100 ASN A C 1
ATOM 778 O O . ASN A 1 100 ? 16.679 -4.412 -32.224 1.00 85.75 100 ASN A O 1
ATOM 782 N N . GLU A 1 101 ? 14.552 -4.540 -31.523 1.00 89.94 101 GLU A N 1
ATOM 783 C CA . GLU A 1 101 ? 14.057 -5.340 -32.652 1.00 89.94 101 GLU A CA 1
ATOM 784 C C . GLU A 1 101 ? 13.792 -4.505 -33.912 1.00 89.94 101 GLU A C 1
ATOM 786 O O . GLU A 1 101 ? 13.879 -5.027 -35.022 1.00 89.94 101 GLU A O 1
ATOM 791 N N . SER A 1 102 ? 13.445 -3.223 -33.758 1.00 84.62 102 SER A N 1
ATOM 792 C CA . SER A 1 102 ? 13.100 -2.348 -34.888 1.00 84.62 102 SER A CA 1
ATOM 793 C C . SER A 1 102 ? 14.299 -1.662 -35.545 1.00 84.62 102 SER A C 1
ATOM 795 O O . SER A 1 102 ? 14.187 -1.274 -36.706 1.00 84.62 102 SER A O 1
ATOM 797 N N . GLU A 1 103 ? 15.410 -1.471 -34.819 1.00 78.44 103 GLU A N 1
ATOM 798 C CA . GLU A 1 103 ? 16.585 -0.674 -35.233 1.00 78.44 103 GLU A CA 1
ATOM 799 C C . GLU A 1 103 ? 16.244 0.750 -35.743 1.00 78.44 103 GLU A C 1
ATOM 801 O O . GLU A 1 103 ? 17.070 1.414 -36.372 1.00 78.44 103 GLU A O 1
ATOM 806 N N . ASP A 1 104 ? 15.037 1.258 -35.460 1.00 84.88 104 ASP A N 1
ATOM 807 C CA . ASP A 1 104 ? 14.547 2.537 -35.975 1.00 84.88 104 ASP A CA 1
ATOM 808 C C . ASP A 1 104 ? 15.199 3.713 -35.216 1.00 84.88 104 ASP A C 1
ATOM 810 O O . ASP A 1 104 ? 14.943 3.897 -34.015 1.00 84.88 104 ASP A O 1
ATOM 814 N N . PRO A 1 105 ? 15.984 4.577 -35.894 1.00 82.50 105 PRO A N 1
ATOM 815 C CA . PRO A 1 105 ? 16.634 5.729 -35.268 1.00 82.50 105 PRO A CA 1
ATOM 816 C C . PRO A 1 105 ? 15.667 6.679 -34.547 1.00 82.50 105 PRO A C 1
ATOM 818 O O . PRO A 1 105 ? 16.053 7.339 -33.579 1.00 82.50 105 PRO A O 1
ATOM 821 N N . SER A 1 106 ? 14.409 6.758 -34.991 1.00 84.31 106 SER A N 1
ATOM 822 C CA . SER A 1 106 ? 13.386 7.610 -34.381 1.00 84.31 106 SER A CA 1
ATOM 823 C C . SER A 1 106 ? 12.871 7.050 -33.049 1.00 84.31 106 SER A C 1
ATOM 825 O O . SER A 1 106 ? 12.686 7.804 -32.087 1.00 84.31 106 SER A O 1
ATOM 827 N N . LEU A 1 107 ? 12.711 5.727 -32.952 1.00 80.44 107 LEU A N 1
ATOM 828 C CA . LEU A 1 107 ? 12.319 5.042 -31.719 1.00 80.44 107 LEU A CA 1
ATOM 829 C C . LEU A 1 107 ? 13.464 5.050 -30.699 1.00 80.44 107 LEU A C 1
ATOM 831 O O . LEU A 1 107 ? 13.223 5.302 -29.515 1.00 80.44 107 LEU A O 1
ATOM 835 N N . ILE A 1 108 ? 14.709 4.896 -31.165 1.00 83.12 108 ILE A N 1
ATOM 836 C CA . ILE A 1 108 ? 15.926 5.018 -30.346 1.00 83.12 108 ILE A CA 1
ATOM 837 C C . ILE A 1 108 ? 16.029 6.421 -29.729 1.00 83.12 108 ILE A C 1
ATOM 839 O O . ILE A 1 108 ? 16.243 6.554 -28.522 1.00 83.12 108 ILE A O 1
ATOM 843 N N . ALA A 1 109 ? 15.816 7.476 -30.523 1.00 85.88 109 ALA A N 1
ATOM 844 C CA . ALA A 1 109 ? 15.878 8.857 -30.040 1.00 85.88 109 ALA A CA 1
ATOM 845 C C . ALA A 1 109 ? 14.802 9.173 -28.980 1.00 85.88 109 ALA A C 1
ATOM 847 O O . ALA A 1 109 ? 15.052 9.939 -28.048 1.00 85.88 109 ALA A O 1
ATOM 848 N N . GLY A 1 110 ? 13.611 8.573 -29.094 1.00 86.31 110 GLY A N 1
ATOM 849 C CA . GLY A 1 110 ? 12.499 8.773 -28.158 1.00 86.31 110 GLY A CA 1
ATOM 850 C C . GLY A 1 110 ? 12.540 7.903 -26.895 1.00 86.31 110 GLY A C 1
ATOM 851 O O . GLY A 1 110 ? 11.813 8.186 -25.937 1.00 86.31 110 GLY A O 1
ATOM 852 N N . LEU A 1 111 ? 13.365 6.851 -26.866 1.00 87.88 111 LEU A N 1
ATOM 853 C CA . LEU A 1 111 ? 13.401 5.885 -25.765 1.00 87.88 111 LEU A CA 1
ATOM 854 C C . LEU A 1 111 ? 13.854 6.526 -24.447 1.00 87.88 111 LEU A C 1
ATOM 856 O O . LEU A 1 111 ? 13.225 6.306 -23.412 1.00 87.88 111 LEU A O 1
ATOM 860 N N . GLY A 1 112 ? 14.898 7.361 -24.482 1.00 88.06 112 GLY A N 1
ATOM 861 C CA . GLY A 1 112 ? 15.457 7.992 -23.281 1.00 88.06 112 GLY A CA 1
ATOM 862 C C . GLY A 1 112 ? 14.433 8.821 -22.494 1.00 88.06 112 GLY A C 1
ATOM 863 O O . GLY A 1 112 ? 14.343 8.698 -21.273 1.00 88.06 112 GLY A O 1
ATOM 864 N N . ASP A 1 113 ? 13.602 9.604 -23.189 1.00 91.25 113 ASP A N 1
ATOM 865 C CA . ASP A 1 113 ? 12.542 10.412 -22.567 1.00 91.25 113 ASP A CA 1
ATOM 866 C C . ASP A 1 113 ? 11.423 9.541 -21.968 1.00 91.25 113 ASP A C 1
ATOM 868 O O . ASP A 1 113 ? 10.969 9.780 -20.844 1.00 91.25 113 ASP A O 1
ATOM 872 N N . LYS A 1 114 ? 11.014 8.476 -22.672 1.00 88.81 114 LYS A N 1
ATOM 873 C CA . LYS A 1 114 ? 10.011 7.521 -22.170 1.00 88.81 114 LYS A CA 1
ATOM 874 C C . LYS A 1 114 ? 10.503 6.797 -20.913 1.00 88.81 114 LYS A C 1
ATOM 876 O O . LYS A 1 114 ? 9.755 6.709 -19.938 1.00 88.81 114 LYS A O 1
ATOM 881 N N . LEU A 1 115 ? 11.755 6.336 -20.905 1.00 89.62 115 LEU A N 1
ATOM 882 C CA . LEU A 1 115 ? 12.369 5.688 -19.744 1.00 89.62 115 LEU A CA 1
ATOM 883 C C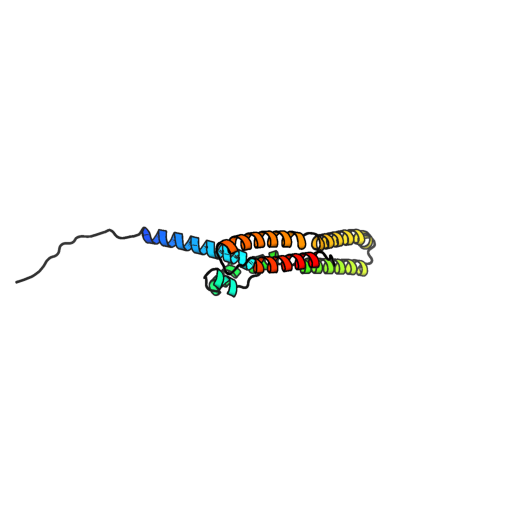 . LEU A 1 115 ? 12.481 6.648 -18.557 1.00 89.62 115 LEU A C 1
ATOM 885 O O . LEU A 1 115 ? 12.080 6.290 -17.453 1.00 89.62 115 LEU A O 1
ATOM 889 N N . ALA A 1 116 ? 12.940 7.883 -18.774 1.00 91.31 116 ALA A N 1
ATOM 890 C CA . ALA A 1 116 ? 13.034 8.885 -17.712 1.00 91.31 116 ALA A CA 1
ATOM 891 C C . ALA A 1 116 ? 11.667 9.173 -17.061 1.00 91.31 116 ALA A C 1
ATOM 893 O O . ALA A 1 116 ? 11.557 9.255 -15.833 1.00 91.31 116 ALA A O 1
ATOM 894 N N . LYS A 1 117 ? 10.601 9.266 -17.867 1.00 91.56 117 LYS A N 1
ATOM 895 C CA . LYS A 1 117 ? 9.227 9.457 -17.376 1.00 91.56 117 LYS A CA 1
ATOM 896 C C . LYS A 1 117 ? 8.730 8.259 -16.569 1.00 91.56 117 LYS A C 1
ATOM 898 O O . LYS A 1 117 ? 8.210 8.460 -15.472 1.00 91.56 117 LYS A O 1
ATOM 903 N N . LEU A 1 118 ? 8.904 7.035 -17.072 1.00 88.62 118 LEU A N 1
ATOM 904 C CA . LEU A 1 118 ? 8.478 5.817 -16.371 1.00 88.62 118 LEU A CA 1
ATOM 905 C C . LEU A 1 118 ? 9.253 5.620 -15.060 1.00 88.62 118 LEU A C 1
ATOM 907 O O . LEU A 1 118 ? 8.633 5.379 -14.025 1.00 88.62 118 LEU A O 1
ATOM 911 N N . SER A 1 119 ? 10.569 5.840 -15.065 1.00 84.75 119 SER A N 1
ATOM 912 C CA . SER A 1 119 ? 11.411 5.799 -13.863 1.00 84.75 119 SER A CA 1
ATOM 913 C C . SER A 1 119 ? 10.997 6.846 -12.826 1.00 84.75 119 SER A C 1
ATOM 915 O O . SER A 1 119 ? 10.897 6.529 -11.643 1.00 84.75 119 SER A O 1
ATOM 917 N N . SER A 1 120 ? 10.656 8.072 -13.248 1.00 87.75 120 SER A N 1
ATOM 918 C CA . SER A 1 120 ? 10.134 9.105 -12.338 1.00 87.75 120 SER A CA 1
ATOM 919 C C . SER A 1 120 ? 8.792 8.714 -11.712 1.00 87.75 120 SER A C 1
ATOM 921 O O . SER A 1 120 ? 8.528 9.031 -10.550 1.00 87.75 120 SER A O 1
ATOM 923 N N . VAL A 1 121 ? 7.919 8.037 -12.463 1.00 84.31 121 VAL A N 1
ATOM 924 C CA . VAL A 1 121 ? 6.647 7.523 -11.935 1.00 84.31 121 VAL A CA 1
ATOM 925 C C . VAL A 1 121 ? 6.898 6.405 -10.923 1.00 84.31 121 VAL A C 1
ATOM 927 O O . VAL A 1 121 ? 6.290 6.436 -9.855 1.00 84.31 121 VAL A O 1
ATOM 930 N N . ILE A 1 122 ? 7.820 5.478 -11.202 1.00 80.44 122 ILE A N 1
ATOM 931 C CA . ILE A 1 122 ? 8.214 4.412 -10.267 1.00 80.44 122 ILE A CA 1
ATOM 932 C C . ILE A 1 122 ? 8.763 5.012 -8.967 1.00 80.44 122 ILE A C 1
ATOM 934 O O . ILE A 1 122 ? 8.272 4.677 -7.895 1.00 80.44 122 ILE A O 1
ATOM 938 N N . GLU A 1 123 ? 9.688 5.971 -9.048 1.00 79.69 123 GLU A N 1
ATOM 939 C CA . GLU A 1 123 ? 10.262 6.632 -7.867 1.00 79.69 123 GLU A CA 1
ATOM 940 C C . GLU A 1 123 ? 9.192 7.348 -7.023 1.00 79.69 123 GLU A C 1
ATOM 942 O O . GLU A 1 123 ? 9.230 7.332 -5.792 1.00 79.69 123 GLU A O 1
ATOM 947 N N . LYS A 1 124 ? 8.191 7.960 -7.669 1.00 74.94 124 LYS A N 1
ATOM 948 C CA . LYS A 1 124 ? 7.060 8.597 -6.975 1.00 74.94 124 LYS A CA 1
ATOM 949 C C . LYS A 1 124 ? 6.131 7.578 -6.317 1.00 74.94 124 LYS A C 1
ATOM 951 O O . LYS A 1 124 ? 5.641 7.849 -5.220 1.00 74.94 124 LYS A O 1
ATOM 956 N N . LEU A 1 125 ? 5.871 6.446 -6.973 1.00 70.19 125 LEU A N 1
ATOM 957 C CA . LEU A 1 125 ? 5.061 5.358 -6.418 1.00 70.19 125 LEU A CA 1
ATOM 958 C C . LEU A 1 125 ? 5.742 4.708 -5.206 1.00 70.19 125 LEU A C 1
ATOM 960 O O . LEU A 1 125 ? 5.040 4.350 -4.256 1.00 70.19 125 LEU A O 1
ATOM 964 N N . ASP A 1 126 ? 7.074 4.630 -5.236 1.00 68.31 126 ASP A N 1
ATOM 965 C CA . ASP A 1 126 ? 7.927 4.051 -4.195 1.00 68.31 126 ASP A CA 1
ATOM 966 C C . ASP A 1 126 ? 8.087 4.987 -2.980 1.00 68.31 126 ASP A C 1
ATOM 968 O O . ASP A 1 126 ? 7.865 4.587 -1.840 1.00 68.31 126 ASP A O 1
ATOM 972 N N . LYS A 1 127 ? 8.360 6.283 -3.198 1.00 62.22 127 LYS A N 1
ATOM 973 C CA . LYS A 1 127 ? 8.666 7.222 -2.100 1.00 62.22 127 LYS A CA 1
ATOM 974 C C . LYS A 1 127 ? 7.463 7.784 -1.344 1.00 62.22 127 LYS A C 1
ATOM 976 O O . LYS A 1 127 ? 7.586 8.086 -0.161 1.00 62.22 127 LYS A O 1
ATOM 981 N N . LYS A 1 128 ? 6.333 8.067 -2.006 1.00 53.94 128 LYS A N 1
ATOM 982 C CA . LYS A 1 128 ? 5.426 9.114 -1.484 1.00 53.94 128 LYS A CA 1
ATOM 983 C C . LYS A 1 128 ? 4.254 8.675 -0.624 1.00 53.94 128 LYS A C 1
ATOM 985 O O . LYS A 1 128 ? 3.621 9.557 -0.059 1.00 53.94 128 LYS A O 1
ATOM 990 N N . ALA A 1 129 ? 3.940 7.389 -0.499 1.00 51.66 129 ALA A N 1
ATOM 991 C CA . ALA A 1 129 ? 2.727 7.043 0.245 1.00 51.66 129 ALA A CA 1
ATOM 992 C C . ALA A 1 129 ? 2.725 5.645 0.874 1.00 51.66 129 ALA A C 1
ATOM 994 O O . ALA A 1 129 ? 1.781 4.881 0.725 1.00 51.66 129 ALA A O 1
ATOM 995 N N . ASN A 1 130 ? 3.807 5.316 1.583 1.00 62.34 130 ASN A N 1
ATOM 996 C CA . ASN A 1 130 ? 3.799 4.196 2.529 1.00 62.34 130 ASN A CA 1
ATOM 997 C C . ASN A 1 130 ? 3.887 4.707 3.977 1.00 62.34 130 ASN A C 1
ATOM 999 O O . ASN A 1 130 ? 3.003 4.453 4.785 1.00 62.34 130 ASN A O 1
ATOM 1003 N N . VAL A 1 131 ? 4.891 5.532 4.285 1.00 64.62 131 VAL A N 1
ATOM 1004 C CA . VAL A 1 131 ? 5.123 5.991 5.665 1.00 64.62 131 VAL A CA 1
ATOM 1005 C C . VAL A 1 131 ? 4.083 7.017 6.124 1.00 64.62 131 VAL A C 1
ATOM 1007 O O . VAL A 1 131 ? 3.565 6.892 7.225 1.00 64.62 131 VAL A O 1
ATOM 1010 N N . VAL A 1 132 ? 3.751 8.017 5.301 1.00 66.44 132 VAL A N 1
ATOM 1011 C CA . VAL A 1 132 ? 2.802 9.079 5.698 1.00 66.44 132 VAL A CA 1
ATOM 1012 C C . VAL A 1 132 ? 1.412 8.497 5.972 1.00 66.44 132 VAL A C 1
ATOM 1014 O O . VAL A 1 132 ? 0.841 8.757 7.027 1.00 66.44 132 VAL A O 1
ATOM 1017 N N . ASP A 1 133 ? 0.926 7.626 5.085 1.00 73.12 133 ASP A N 1
ATOM 1018 C CA . ASP A 1 133 ? -0.354 6.930 5.259 1.00 73.12 133 ASP A CA 1
ATOM 1019 C C . ASP A 1 133 ? -0.333 6.022 6.507 1.00 73.12 133 ASP A C 1
ATOM 1021 O O . ASP A 1 133 ? -1.297 5.986 7.273 1.00 73.12 133 ASP A O 1
ATOM 1025 N N . ALA A 1 134 ? 0.779 5.320 6.763 1.00 79.50 134 ALA A N 1
ATOM 1026 C CA . ALA A 1 134 ? 0.941 4.498 7.963 1.00 79.50 134 ALA A CA 1
ATOM 1027 C C . ALA A 1 134 ? 0.945 5.338 9.252 1.00 79.50 134 ALA A C 1
ATOM 1029 O O . ALA A 1 134 ? 0.322 4.940 10.237 1.00 79.50 134 ALA A O 1
ATOM 1030 N N . ILE A 1 135 ? 1.580 6.516 9.239 1.00 79.62 135 ILE A N 1
ATOM 1031 C CA . ILE A 1 135 ? 1.566 7.461 10.364 1.00 79.62 135 ILE A CA 1
ATOM 1032 C C . ILE A 1 135 ? 0.136 7.922 10.647 1.00 79.62 135 ILE A C 1
ATOM 1034 O O . ILE A 1 135 ? -0.292 7.901 11.799 1.00 79.62 135 ILE A O 1
ATOM 1038 N N . GLU A 1 136 ? -0.629 8.307 9.623 1.00 78.00 136 GLU A N 1
ATOM 1039 C CA . GLU A 1 136 ? -2.021 8.738 9.800 1.00 78.00 136 GLU A CA 1
ATOM 1040 C C . GLU A 1 136 ? -2.894 7.633 10.406 1.00 78.00 136 GLU A C 1
ATOM 1042 O O . GLU A 1 136 ? -3.647 7.883 11.355 1.00 78.00 136 GLU A O 1
ATOM 1047 N N . VAL A 1 137 ? -2.751 6.397 9.916 1.00 85.69 137 VAL A N 1
ATOM 1048 C CA . VAL A 1 137 ? -3.468 5.229 10.445 1.00 85.69 137 VAL A CA 1
ATOM 1049 C C . VAL A 1 137 ? -3.063 4.938 11.889 1.00 85.69 137 VAL A C 1
ATOM 1051 O O . VAL A 1 137 ? -3.940 4.726 12.729 1.00 85.69 137 VAL A O 1
ATOM 1054 N N . PHE A 1 138 ? -1.768 4.957 12.209 1.00 90.62 138 PHE A N 1
ATOM 1055 C CA . PHE A 1 138 ? -1.290 4.728 13.572 1.00 90.62 138 PHE A CA 1
ATOM 1056 C C . PHE A 1 138 ? -1.742 5.825 14.529 1.00 90.62 138 PHE A C 1
ATOM 1058 O O . PHE A 1 138 ? -2.247 5.501 15.597 1.00 90.62 138 PHE A O 1
ATOM 1065 N N . MET A 1 139 ? -1.702 7.100 14.140 1.00 85.81 139 MET A N 1
ATOM 1066 C CA . MET A 1 139 ? -2.237 8.188 14.966 1.00 85.81 139 MET A CA 1
ATOM 1067 C C . MET A 1 139 ? -3.736 8.028 15.239 1.00 85.81 139 MET A C 1
ATOM 1069 O O . MET A 1 139 ? -4.187 8.234 16.368 1.00 85.81 139 MET A O 1
ATOM 1073 N N . ALA A 1 140 ? -4.524 7.683 14.215 1.00 88.75 140 ALA A N 1
ATOM 1074 C CA . ALA A 1 140 ? -5.956 7.449 14.375 1.00 88.75 140 ALA A CA 1
ATOM 1075 C C . ALA A 1 140 ? -6.224 6.251 15.299 1.00 88.75 140 ALA A C 1
ATOM 1077 O O . ALA A 1 140 ? -7.090 6.323 16.174 1.00 88.75 140 ALA A O 1
ATOM 1078 N N . PHE A 1 141 ? -5.451 5.175 15.140 1.00 92.75 141 PHE A N 1
ATOM 1079 C CA . PHE A 1 141 ? -5.558 3.983 15.969 1.00 92.75 141 PHE A CA 1
ATOM 1080 C C . PHE A 1 141 ? -5.135 4.238 17.418 1.00 92.75 141 PHE A C 1
ATOM 1082 O O . PHE A 1 141 ? -5.852 3.825 18.324 1.00 92.75 141 PHE A O 1
ATOM 1089 N N . SER A 1 142 ? -4.047 4.968 17.664 1.00 91.19 142 SER A N 1
ATOM 1090 C CA . SER A 1 142 ? -3.579 5.276 19.020 1.00 91.19 142 SER A CA 1
ATOM 1091 C C . SER A 1 142 ? -4.568 6.169 19.767 1.00 91.19 142 SER A C 1
ATOM 1093 O O . SER A 1 142 ? -4.915 5.858 20.902 1.00 91.19 142 SER A O 1
ATOM 1095 N N . LYS A 1 143 ? -5.157 7.178 19.108 1.00 91.12 143 LYS A N 1
ATOM 1096 C CA . LYS A 1 143 ? -6.261 7.972 19.690 1.00 91.12 143 LYS A CA 1
ATOM 1097 C C . LYS A 1 143 ? -7.479 7.116 20.035 1.00 91.12 143 LYS A C 1
ATOM 1099 O O . LYS A 1 143 ? -8.116 7.311 21.070 1.00 91.12 143 LYS A O 1
ATOM 1104 N N . TRP A 1 144 ? -7.827 6.168 19.165 1.00 94.69 144 TRP A N 1
ATOM 1105 C CA . TRP A 1 144 ? -8.920 5.234 19.430 1.00 94.69 144 TRP A CA 1
ATOM 1106 C C . TRP A 1 144 ? -8.602 4.306 20.610 1.00 94.69 144 TRP A C 1
ATOM 1108 O O . TRP A 1 144 ? -9.475 4.059 21.443 1.00 94.69 144 TRP A O 1
ATOM 1118 N N . LEU A 1 145 ? -7.361 3.830 20.710 1.00 93.00 145 LEU A N 1
ATOM 1119 C CA . LEU A 1 145 ? -6.896 2.947 21.776 1.00 93.00 145 LEU A CA 1
ATOM 1120 C C . LEU A 1 145 ? -6.878 3.664 23.136 1.00 93.00 145 LEU A C 1
ATOM 1122 O O . LEU A 1 145 ? -7.339 3.105 24.129 1.00 93.00 145 LEU A O 1
ATOM 1126 N N . GLU A 1 146 ? -6.436 4.923 23.166 1.00 91.00 146 GLU A N 1
ATOM 1127 C CA . GLU A 1 146 ? -6.496 5.801 24.343 1.00 91.00 146 GLU A CA 1
ATOM 1128 C C . GLU A 1 146 ? -7.935 5.999 24.826 1.00 91.00 146 GLU A C 1
ATOM 1130 O O . GLU A 1 146 ? -8.228 5.825 26.008 1.00 91.00 146 GLU A O 1
ATOM 1135 N N . TYR A 1 147 ? -8.862 6.294 23.909 1.00 92.81 147 TYR A N 1
ATOM 1136 C CA . TYR A 1 147 ? -10.281 6.371 24.248 1.00 92.81 147 TYR A CA 1
ATOM 1137 C C . TYR A 1 147 ? -10.805 5.029 24.773 1.00 92.81 147 TYR A C 1
ATOM 1139 O O . TYR A 1 147 ? -11.513 4.990 25.782 1.00 92.81 147 TYR A O 1
ATOM 1147 N N . ARG A 1 148 ? -10.435 3.914 24.132 1.00 94.25 148 ARG A N 1
ATOM 1148 C CA . ARG A 1 148 ? -10.871 2.573 24.535 1.00 94.25 148 ARG A CA 1
ATOM 1149 C C . ARG A 1 148 ? -10.422 2.228 25.955 1.00 94.25 148 ARG A C 1
ATOM 1151 O O . ARG A 1 148 ? -11.225 1.658 26.687 1.00 94.25 148 ARG A O 1
ATOM 1158 N N . ALA A 1 149 ? -9.225 2.641 26.366 1.00 93.06 149 ALA A N 1
ATOM 1159 C CA . ALA A 1 149 ? -8.703 2.434 27.720 1.00 93.06 149 ALA A CA 1
ATOM 1160 C C . ALA A 1 149 ? -9.530 3.109 28.825 1.00 93.06 149 ALA A C 1
ATOM 1162 O O . ALA A 1 149 ? -9.504 2.668 29.970 1.00 93.06 149 ALA A O 1
ATOM 1163 N N . THR A 1 150 ? -10.318 4.139 28.495 1.00 92.56 150 THR A N 1
ATOM 1164 C CA . THR A 1 150 ? -11.233 4.773 29.463 1.00 92.56 150 THR A CA 1
ATOM 1165 C C . THR A 1 150 ? -12.485 3.939 29.754 1.00 92.56 150 THR A C 1
ATOM 1167 O O . THR A 1 150 ? -13.154 4.162 30.760 1.00 92.56 150 THR A O 1
ATOM 1170 N N . ILE A 1 151 ? -12.809 2.981 28.880 1.00 93.81 151 ILE A N 1
ATOM 1171 C CA . ILE A 1 151 ? -14.051 2.191 28.920 1.00 93.81 151 ILE A CA 1
ATOM 1172 C C . ILE A 1 151 ? -13.750 0.701 29.125 1.00 93.81 151 ILE A C 1
ATOM 1174 O O . ILE A 1 151 ? -14.591 -0.040 29.629 1.00 93.81 151 ILE A O 1
ATOM 1178 N N . ASP A 1 152 ? -12.561 0.253 28.728 1.00 90.88 152 ASP A N 1
ATOM 1179 C CA . ASP A 1 152 ? -12.148 -1.141 28.735 1.00 90.88 152 ASP A CA 1
ATOM 1180 C C . ASP A 1 152 ? -10.870 -1.319 29.570 1.00 90.88 152 ASP A C 1
ATOM 1182 O O . ASP A 1 152 ? -9.777 -0.992 29.098 1.00 90.88 152 ASP A O 1
ATOM 1186 N N . PRO A 1 153 ? -10.977 -1.856 30.798 1.00 89.00 153 PRO A N 1
ATOM 1187 C CA . PRO A 1 153 ? -9.836 -2.009 31.696 1.00 89.00 153 PRO A CA 1
ATOM 1188 C C . PRO A 1 153 ? -8.807 -3.038 31.204 1.00 89.00 153 PRO A C 1
ATOM 1190 O O . PRO A 1 153 ? -7.721 -3.128 31.772 1.00 89.00 153 PRO A O 1
ATOM 1193 N N . THR A 1 154 ? -9.117 -3.813 30.157 1.00 91.31 154 THR A N 1
ATOM 1194 C CA . THR A 1 154 ? -8.146 -4.719 29.521 1.00 91.31 154 THR A CA 1
ATOM 1195 C C . THR A 1 154 ? -7.120 -3.974 28.666 1.00 91.31 154 THR A C 1
ATOM 1197 O O . THR A 1 154 ? -6.033 -4.494 28.408 1.00 91.31 154 THR A O 1
ATOM 1200 N N . VAL A 1 155 ? -7.429 -2.739 28.261 1.00 91.81 155 VAL A N 1
ATOM 1201 C CA . VAL A 1 155 ? -6.511 -1.868 27.527 1.00 91.81 155 VAL A CA 1
ATOM 1202 C C . VAL A 1 155 ? -5.690 -1.068 28.533 1.00 91.81 155 VAL A C 1
ATOM 1204 O O . VAL A 1 155 ? -6.038 0.048 28.915 1.00 91.81 155 VAL A O 1
ATOM 1207 N N . THR A 1 156 ? -4.598 -1.669 29.000 1.00 93.00 156 THR A N 1
ATOM 1208 C CA . THR A 1 156 ? -3.739 -1.066 30.024 1.00 93.00 156 THR A CA 1
ATOM 1209 C C . THR A 1 156 ? -2.759 -0.042 29.438 1.00 93.00 156 THR A C 1
ATOM 1211 O O . THR A 1 156 ? -2.409 -0.110 28.252 1.00 93.00 156 THR A O 1
ATOM 1214 N N . PRO A 1 157 ? -2.241 0.889 30.261 1.00 89.88 157 PRO A N 1
ATOM 1215 C CA . PRO A 1 157 ? -1.171 1.796 29.851 1.00 89.88 157 PRO A CA 1
ATOM 1216 C C . PRO A 1 157 ? 0.075 1.064 29.332 1.00 89.88 157 PRO A C 1
ATOM 1218 O O . PRO A 1 157 ? 0.721 1.524 28.389 1.00 89.88 157 PRO A O 1
ATOM 1221 N N . GLU A 1 158 ? 0.412 -0.087 29.916 1.00 92.44 158 GLU A N 1
ATOM 1222 C CA . GLU A 1 158 ? 1.520 -0.937 29.477 1.00 92.44 158 GLU A CA 1
ATOM 1223 C C . GLU A 1 158 ? 1.281 -1.476 28.064 1.00 92.44 158 GLU A C 1
ATOM 1225 O O . GLU A 1 158 ? 2.182 -1.409 27.230 1.00 92.44 158 GLU A O 1
ATOM 1230 N N . LEU A 1 159 ? 0.062 -1.940 27.768 1.00 92.06 159 LEU A N 1
ATOM 1231 C CA . LEU A 1 159 ? -0.298 -2.439 26.442 1.00 92.06 159 LEU A CA 1
ATOM 1232 C C . LEU A 1 159 ? -0.198 -1.337 25.379 1.00 92.06 159 LEU A C 1
ATOM 1234 O O . LEU A 1 159 ? 0.372 -1.568 24.312 1.00 92.06 159 LEU A O 1
ATOM 1238 N N . ILE A 1 160 ? -0.692 -0.132 25.680 1.00 92.38 160 ILE A N 1
ATOM 1239 C CA . ILE A 1 160 ? -0.591 1.031 24.783 1.00 92.38 160 ILE A CA 1
ATOM 1240 C C . ILE A 1 160 ? 0.879 1.361 24.503 1.00 92.38 160 ILE A C 1
ATOM 1242 O O . ILE A 1 160 ? 1.262 1.536 23.347 1.00 92.38 160 ILE A O 1
ATOM 1246 N N . LYS A 1 161 ? 1.733 1.384 25.536 1.00 93.00 161 LYS A N 1
ATOM 1247 C CA . LYS A 1 161 ? 3.179 1.609 25.367 1.00 93.00 161 LYS A CA 1
ATOM 1248 C C . LYS A 1 161 ? 3.828 0.546 24.483 1.00 93.00 161 LYS A C 1
ATOM 1250 O O . LYS A 1 161 ? 4.651 0.884 23.635 1.00 93.00 161 LYS A O 1
ATOM 1255 N N . THR A 1 162 ? 3.469 -0.725 24.662 1.00 95.00 162 THR A N 1
ATOM 1256 C CA . THR A 1 162 ? 3.979 -1.818 23.826 1.00 95.00 162 THR A CA 1
ATOM 1257 C C . THR A 1 162 ? 3.549 -1.658 22.370 1.00 95.00 162 THR A C 1
ATOM 1259 O O . THR A 1 162 ? 4.379 -1.813 21.478 1.00 95.00 162 THR A O 1
ATOM 1262 N N . ILE A 1 163 ? 2.286 -1.309 22.119 1.00 93.31 163 ILE A N 1
ATOM 1263 C CA . ILE A 1 163 ? 1.766 -1.076 20.766 1.00 93.31 163 ILE A CA 1
ATOM 1264 C C . ILE A 1 163 ? 2.483 0.105 20.104 1.00 93.31 163 ILE A C 1
ATOM 1266 O O . ILE A 1 163 ? 2.981 -0.052 18.991 1.00 93.31 163 ILE A O 1
ATOM 1270 N N . ASN A 1 164 ? 2.618 1.237 20.800 1.00 91.94 164 ASN A N 1
ATOM 1271 C CA . ASN A 1 164 ? 3.323 2.413 20.280 1.00 91.94 164 ASN A CA 1
ATOM 1272 C C . ASN A 1 164 ? 4.784 2.082 19.933 1.00 91.94 164 ASN A C 1
ATOM 1274 O O . ASN A 1 164 ? 5.247 2.417 18.849 1.00 91.94 164 ASN A O 1
ATOM 1278 N N . LYS A 1 165 ? 5.484 1.316 20.784 1.00 93.69 165 LYS A N 1
ATOM 1279 C CA . LYS A 1 165 ? 6.851 0.853 20.491 1.00 93.69 165 LYS A CA 1
ATOM 1280 C C . LYS A 1 165 ? 6.937 0.084 19.166 1.00 93.69 165 LYS A C 1
ATOM 1282 O O . LYS A 1 165 ? 7.891 0.273 18.415 1.00 93.69 165 LYS A O 1
ATOM 1287 N N . PHE A 1 166 ? 5.985 -0.806 18.888 1.00 93.00 166 PHE A N 1
ATOM 1288 C CA . PHE A 1 166 ? 5.980 -1.574 17.639 1.00 93.00 166 PHE A CA 1
ATOM 1289 C C . PHE A 1 166 ? 5.578 -0.732 16.426 1.00 93.00 166 PHE A C 1
ATOM 1291 O O . PHE A 1 166 ? 6.116 -0.951 15.343 1.00 93.00 166 PHE A O 1
ATOM 1298 N N . GLN A 1 167 ? 4.685 0.244 16.598 1.00 91.19 167 GLN A N 1
ATOM 1299 C CA . GLN A 1 167 ? 4.368 1.219 15.553 1.00 91.19 167 GLN A CA 1
ATOM 1300 C C . GLN A 1 167 ? 5.605 2.040 15.173 1.00 91.19 167 GLN A C 1
ATOM 1302 O O . GLN A 1 167 ? 5.937 2.123 13.993 1.00 91.19 167 GLN A O 1
ATOM 1307 N N . ASP A 1 168 ? 6.328 2.571 16.161 1.00 87.44 168 ASP A N 1
ATOM 1308 C CA . ASP A 1 168 ? 7.549 3.355 15.945 1.00 87.44 168 ASP A CA 1
ATOM 1309 C C . ASP A 1 168 ? 8.646 2.520 15.271 1.00 87.44 168 ASP A C 1
ATOM 1311 O O . ASP A 1 168 ? 9.297 2.980 14.330 1.00 87.44 168 ASP A O 1
ATOM 1315 N N . MET A 1 169 ? 8.820 1.268 15.709 1.00 87.25 169 MET A N 1
ATOM 1316 C CA . MET A 1 169 ? 9.753 0.317 15.096 1.00 87.25 169 MET A CA 1
ATOM 1317 C C . MET A 1 169 ? 9.399 0.056 13.629 1.00 87.25 169 MET A C 1
ATOM 1319 O O . MET A 1 169 ? 10.261 0.186 12.764 1.00 87.25 169 MET A O 1
ATOM 1323 N N . TYR A 1 170 ? 8.128 -0.229 13.336 1.00 85.25 170 TYR A N 1
ATOM 1324 C CA . TYR A 1 170 ? 7.651 -0.428 11.969 1.00 85.25 170 TYR A CA 1
ATOM 1325 C C . TYR A 1 170 ? 7.907 0.805 11.094 1.00 85.25 170 TYR A C 1
ATOM 1327 O O . TYR A 1 170 ? 8.439 0.678 9.994 1.00 85.25 170 TYR A O 1
ATOM 1335 N N . LEU A 1 171 ? 7.580 2.008 11.578 1.00 83.81 171 LEU A N 1
ATOM 1336 C CA . LEU A 1 171 ? 7.809 3.249 10.832 1.00 83.81 171 LEU A CA 1
ATOM 1337 C C . LEU A 1 171 ? 9.298 3.497 10.565 1.00 83.81 171 LEU A C 1
ATOM 1339 O O . LEU A 1 171 ? 9.661 3.901 9.462 1.00 83.81 171 LEU A O 1
ATOM 1343 N N . THR A 1 172 ? 10.156 3.224 11.548 1.00 81.44 172 THR A N 1
ATOM 1344 C CA . THR A 1 172 ? 11.616 3.375 11.436 1.00 81.44 172 THR A CA 1
ATOM 1345 C C . THR A 1 172 ? 12.193 2.424 10.384 1.00 81.44 172 THR A C 1
ATOM 1347 O O . THR A 1 172 ? 12.949 2.851 9.508 1.00 81.44 172 THR A O 1
ATOM 1350 N N . GLU A 1 173 ? 11.763 1.160 10.397 1.00 78.12 173 GLU A N 1
ATOM 1351 C CA . GLU A 1 173 ? 12.151 0.160 9.397 1.00 78.12 173 GLU A CA 1
ATOM 1352 C C . GLU A 1 173 ? 11.651 0.519 7.990 1.00 78.12 173 GLU A C 1
ATOM 1354 O O . GLU A 1 173 ? 12.407 0.409 7.024 1.00 78.12 173 GLU A O 1
ATOM 1359 N N . GLN A 1 174 ? 10.411 1.006 7.859 1.00 68.44 174 GLN A N 1
ATOM 1360 C CA . GLN A 1 174 ? 9.859 1.451 6.572 1.00 68.44 174 GLN A CA 1
ATOM 1361 C C . GLN A 1 174 ? 10.543 2.714 6.027 1.00 68.44 174 GLN A C 1
ATOM 1363 O O . GLN A 1 174 ? 10.582 2.916 4.815 1.00 68.44 174 GLN A O 1
ATOM 1368 N N . MET A 1 175 ? 11.101 3.558 6.898 1.00 67.25 175 MET A N 1
ATOM 1369 C CA . MET A 1 175 ? 11.876 4.746 6.518 1.00 67.25 175 MET A CA 1
ATOM 1370 C C . MET A 1 175 ? 13.327 4.417 6.132 1.00 67.25 175 MET A C 1
ATOM 1372 O O . MET A 1 175 ? 14.052 5.307 5.689 1.00 67.25 175 MET A O 1
ATOM 1376 N N . GLY A 1 176 ? 13.771 3.165 6.303 1.00 61.56 176 GLY A N 1
ATOM 1377 C CA . GLY A 1 176 ? 15.151 2.750 6.034 1.00 61.56 176 GLY A CA 1
ATOM 1378 C C . GLY A 1 176 ? 16.183 3.388 6.970 1.00 61.56 176 GLY A C 1
ATOM 1379 O O . GLY A 1 176 ? 17.378 3.356 6.675 1.00 61.56 176 GLY A O 1
ATOM 1380 N N . ILE A 1 177 ? 15.734 3.975 8.083 1.00 54.78 177 ILE A N 1
ATOM 1381 C CA . ILE A 1 177 ? 16.594 4.574 9.103 1.00 54.78 177 ILE A CA 1
ATOM 1382 C C . ILE A 1 177 ? 17.049 3.422 10.004 1.00 54.78 177 ILE A C 1
ATOM 1384 O O . ILE A 1 177 ? 16.284 2.953 10.841 1.00 54.78 177 ILE A O 1
ATOM 1388 N N . LYS A 1 178 ? 18.259 2.910 9.768 1.00 42.06 178 LYS A N 1
ATOM 1389 C CA . LYS A 1 178 ? 18.929 1.957 10.664 1.00 42.06 178 LYS A CA 1
ATOM 1390 C C . LYS A 1 178 ? 19.768 2.684 11.701 1.00 42.06 178 LYS A C 1
ATOM 1392 O O . LYS A 1 178 ? 20.423 3.677 11.315 1.00 42.06 178 LYS A O 1
#

Sequence (178 aa):
MVKAESTDKREKGGTSSGSSERRSCSRQQTEKKKSLARSLYLAGMEQNEIAEKVDVSRVTISKWCNAEGWKEARAAKNVTRPELVNKLLLTIDKLITEVNESEDPSLIAGLGDKLAKLSSVIEKLDKKANVVDAIEVFMAFSKWLEYRATIDPTVTPELIKTINKFQDMYLTEQMGIK

Radius of gyration: 30.29 Å; chains: 1; bounding box: 105×34×68 Å